Protein AF-A0A2V8MN17-F1 (afdb_monomer)

Radius of gyration: 18.47 Å; Cα contacts (8 Å, |Δi|>4): 125; chains: 1; bounding box: 37×26×61 Å

Nearest PDB structures (foldseek):
  7tjy-assembly1_T  TM=2.256E-01  e=5.938E+00  Saccharomyces cerevisiae

pLDDT: mean 95.62, std 7.09, range [46.53, 98.62]

Sequence (151 aa):
MLAIIFWGTLLGGIAYSHLVYFPVYLSALPASAVVVNGPYGLQEGTFWLLIHPILILSLLLALVLNWKVKPRRNLILISIVLYAAVLVTTSLYFLPELSAFRNSPGSAVSPAEWFARGQRWQHLSWLRGAVMYIGELPLLFAMSRPARAKT

Solvent-accessible surface area (backbone atoms only — not comparable to full-atom values): 8123 Å² total; per-residue (Å²): 107,68,35,56,53,44,46,52,53,50,50,51,52,51,51,48,38,64,75,56,49,46,60,56,40,39,64,46,28,41,72,28,31,45,56,55,70,34,101,79,30,59,66,65,63,58,56,53,68,50,51,52,58,53,30,52,53,34,44,52,52,53,38,63,77,27,57,89,35,60,75,38,28,54,24,42,48,52,25,51,53,50,47,49,52,50,52,52,51,37,61,74,49,51,51,55,49,53,52,49,52,67,47,29,74,82,47,93,71,50,50,70,57,42,32,55,50,34,51,53,50,51,54,52,47,49,55,54,47,51,52,54,59,59,31,46,50,36,48,59,54,31,67,76,46,78,89,63,76,89,127

Mean predicted aligned error: 3.36 Å

Structure (mmCIF, N/CA/C/O backbone):
data_AF-A0A2V8MN17-F1
#
_entry.id   AF-A0A2V8MN17-F1
#
loop_
_atom_site.group_PDB
_atom_site.id
_atom_site.type_symbol
_atom_site.label_atom_id
_atom_site.label_alt_id
_atom_site.label_comp_id
_atom_site.label_asym_id
_atom_site.label_entity_id
_atom_site.label_seq_id
_atom_site.pdbx_PDB_ins_code
_atom_site.Cartn_x
_atom_site.Cartn_y
_atom_site.Cartn_z
_atom_site.occupancy
_atom_site.B_iso_or_equiv
_atom_site.auth_seq_id
_atom_site.auth_comp_id
_atom_site.auth_asym_id
_atom_site.auth_atom_id
_atom_site.pdbx_PDB_model_num
ATOM 1 N N . MET A 1 1 ? -7.948 -8.604 16.700 1.00 86.56 1 MET A N 1
ATOM 2 C CA . MET A 1 1 ? -6.757 -9.396 16.323 1.00 86.56 1 MET A CA 1
ATOM 3 C C . MET A 1 1 ? -6.665 -9.573 14.819 1.00 86.56 1 MET A C 1
ATOM 5 O O . MET A 1 1 ? -5.711 -9.055 14.270 1.00 86.56 1 MET A O 1
ATOM 9 N N . LEU A 1 2 ? -7.648 -10.190 14.148 1.00 95.06 2 LEU A N 1
ATOM 10 C CA . LEU A 1 2 ? -7.593 -10.428 12.692 1.00 95.06 2 LEU A CA 1
ATOM 11 C C . LEU A 1 2 ? -7.259 -9.180 11.858 1.00 95.06 2 LEU A C 1
ATOM 13 O O . LEU A 1 2 ? -6.329 -9.226 11.066 1.00 95.06 2 LEU A O 1
ATOM 17 N N . ALA A 1 3 ? -7.939 -8.052 12.097 1.00 97.31 3 ALA A N 1
ATOM 18 C CA . ALA A 1 3 ? -7.660 -6.812 11.366 1.00 97.31 3 ALA A CA 1
ATOM 19 C C . ALA A 1 3 ? -6.221 -6.303 11.536 1.00 97.31 3 ALA A C 1
ATOM 21 O O . ALA A 1 3 ? -5.643 -5.808 10.581 1.00 97.31 3 ALA A O 1
ATOM 22 N N . ILE A 1 4 ? -5.627 -6.469 12.721 1.00 97.56 4 ILE A N 1
ATOM 23 C CA . ILE A 1 4 ? -4.228 -6.089 12.975 1.00 97.56 4 ILE A CA 1
ATOM 24 C C . ILE A 1 4 ? -3.290 -7.043 12.239 1.00 97.56 4 ILE A C 1
ATOM 26 O O . ILE A 1 4 ? -2.370 -6.595 11.578 1.00 97.56 4 ILE A O 1
ATOM 30 N N . ILE A 1 5 ? -3.556 -8.353 12.289 1.00 98.12 5 ILE A N 1
ATOM 31 C CA . ILE A 1 5 ? -2.737 -9.352 11.588 1.00 98.12 5 ILE A CA 1
ATOM 32 C C . ILE A 1 5 ? -2.725 -9.071 10.083 1.00 98.12 5 ILE A C 1
ATOM 34 O O . ILE A 1 5 ? -1.654 -8.966 9.496 1.00 98.12 5 ILE A O 1
ATOM 38 N N . PHE A 1 6 ? -3.895 -8.891 9.465 1.00 98.56 6 PHE A N 1
ATOM 39 C CA . PHE A 1 6 ? -3.973 -8.618 8.029 1.00 98.56 6 PHE A CA 1
ATOM 40 C C . PHE A 1 6 ? -3.400 -7.250 7.653 1.00 98.56 6 PHE A C 1
ATOM 42 O O . PHE A 1 6 ? -2.797 -7.123 6.587 1.00 98.56 6 PHE A O 1
ATOM 49 N N . TRP A 1 7 ? -3.534 -6.241 8.520 1.00 98.56 7 TRP A N 1
ATOM 50 C CA . TRP A 1 7 ? -2.885 -4.948 8.312 1.00 98.56 7 TRP A CA 1
ATOM 51 C C . TRP A 1 7 ? -1.361 -5.094 8.353 1.00 98.56 7 TRP A C 1
ATOM 53 O O . TRP A 1 7 ? -0.688 -4.658 7.424 1.00 98.56 7 TRP A O 1
ATOM 63 N N . GLY A 1 8 ? -0.817 -5.792 9.350 1.00 98.31 8 GLY A N 1
ATOM 64 C CA . GLY A 1 8 ? 0.609 -6.099 9.448 1.00 98.31 8 GLY A CA 1
ATOM 65 C C . GLY A 1 8 ? 1.134 -6.907 8.255 1.00 98.31 8 GLY A C 1
ATOM 66 O O . GLY A 1 8 ? 2.192 -6.589 7.714 1.00 98.31 8 GLY A O 1
ATOM 67 N N . THR A 1 9 ? 0.379 -7.900 7.766 1.00 98.44 9 THR A N 1
ATOM 68 C CA . THR A 1 9 ? 0.714 -8.625 6.525 1.00 98.44 9 THR A CA 1
ATOM 69 C C . THR A 1 9 ? 0.789 -7.678 5.328 1.00 98.44 9 THR A C 1
ATOM 71 O O . THR A 1 9 ? 1.741 -7.739 4.549 1.00 98.44 9 THR A O 1
ATOM 74 N N . LEU A 1 10 ? -0.179 -6.768 5.198 1.00 98.31 10 LE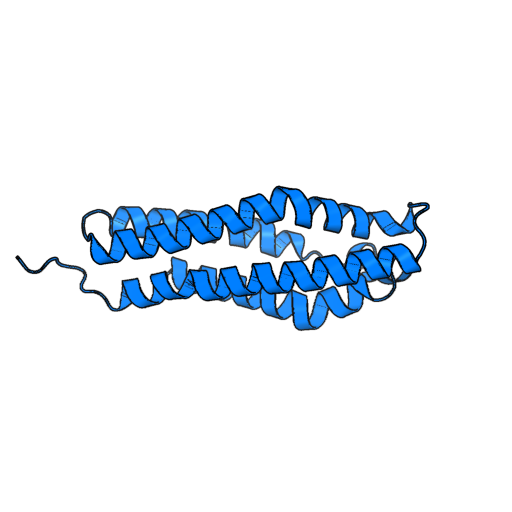U A N 1
ATOM 75 C CA . LEU A 1 10 ? -0.176 -5.746 4.156 1.00 98.31 10 LEU A CA 1
ATOM 76 C C . LEU A 1 10 ? 1.050 -4.822 4.273 1.00 98.31 10 LEU A C 1
ATOM 78 O O . LEU A 1 10 ? 1.675 -4.524 3.255 1.00 98.31 10 LEU A O 1
ATOM 82 N N . LEU A 1 11 ? 1.436 -4.407 5.485 1.00 98.44 11 LEU A N 1
ATOM 83 C CA . LEU A 1 11 ? 2.638 -3.594 5.711 1.00 98.44 11 LEU A CA 1
ATOM 84 C C . LEU A 1 11 ? 3.921 -4.335 5.326 1.00 98.44 11 LEU A C 1
ATOM 86 O O . LEU A 1 11 ? 4.809 -3.736 4.723 1.00 98.44 11 LEU A O 1
ATOM 90 N N . GLY A 1 12 ? 4.003 -5.639 5.599 1.00 98.12 12 GLY A N 1
ATOM 91 C CA . GLY A 1 12 ? 5.102 -6.482 5.126 1.00 98.12 12 GLY A CA 1
ATOM 92 C C . GLY A 1 12 ? 5.219 -6.477 3.598 1.00 98.12 12 GLY A C 1
ATOM 93 O O . GLY A 1 12 ? 6.313 -6.299 3.063 1.00 98.12 12 GLY A O 1
ATOM 94 N N . GLY A 1 13 ? 4.088 -6.575 2.890 1.00 97.69 13 GLY A N 1
ATOM 95 C CA . GLY A 1 13 ? 4.046 -6.445 1.430 1.00 97.69 13 GLY A CA 1
ATOM 96 C C . GLY A 1 13 ? 4.517 -5.074 0.934 1.00 97.69 13 GLY A C 1
ATOM 97 O O . GLY A 1 13 ? 5.250 -4.998 -0.054 1.00 97.69 13 GLY A O 1
ATOM 98 N N . ILE A 1 14 ? 4.153 -3.989 1.631 1.00 97.81 14 ILE A N 1
ATOM 99 C CA . ILE A 1 14 ? 4.625 -2.629 1.313 1.00 97.81 14 ILE A CA 1
ATOM 100 C C . ILE A 1 14 ? 6.143 -2.537 1.493 1.00 97.81 14 ILE A C 1
ATOM 102 O O . ILE A 1 14 ? 6.836 -2.099 0.578 1.00 97.81 14 ILE A O 1
ATOM 106 N N . ALA A 1 15 ? 6.669 -2.991 2.633 1.00 97.88 15 ALA A N 1
ATOM 107 C CA . ALA A 1 15 ? 8.103 -2.963 2.908 1.00 97.88 15 ALA A CA 1
ATOM 108 C C . ALA A 1 15 ? 8.897 -3.747 1.859 1.00 97.88 15 ALA A C 1
ATOM 110 O O . ALA A 1 15 ? 9.836 -3.212 1.273 1.00 97.88 15 ALA A O 1
ATOM 111 N N . TYR A 1 16 ? 8.486 -4.986 1.569 1.00 97.44 16 TYR A N 1
ATOM 112 C CA . TYR A 1 16 ? 9.113 -5.802 0.529 1.00 97.44 16 TYR A CA 1
ATOM 113 C C . TYR A 1 16 ? 9.103 -5.089 -0.827 1.00 97.44 16 TYR A C 1
ATOM 115 O O . TYR A 1 16 ? 10.126 -5.018 -1.510 1.00 97.44 16 TYR A O 1
ATOM 123 N N . SER A 1 17 ? 7.959 -4.509 -1.194 1.00 96.50 17 SER A N 1
ATOM 124 C CA . SER A 1 17 ? 7.811 -3.844 -2.485 1.00 96.50 17 SER A CA 1
ATOM 125 C C . SER A 1 17 ? 8.775 -2.674 -2.636 1.00 96.50 17 SER A C 1
ATOM 127 O O . SER A 1 17 ? 9.381 -2.505 -3.688 1.00 96.50 17 SER A O 1
ATOM 129 N N . HIS A 1 18 ? 8.958 -1.883 -1.583 1.00 96.50 18 HIS A N 1
ATOM 130 C CA . HIS A 1 18 ? 9.779 -0.677 -1.641 1.00 96.50 18 HIS A CA 1
ATOM 131 C C . HIS A 1 18 ? 11.268 -0.925 -1.435 1.00 96.50 18 HIS A C 1
ATOM 133 O O . HIS A 1 18 ? 12.073 -0.150 -1.946 1.00 96.50 18 HIS A O 1
ATOM 139 N N . LEU A 1 19 ? 11.628 -1.973 -0.696 1.00 96.75 19 LEU A N 1
ATOM 140 C CA . LEU A 1 19 ? 13.021 -2.321 -0.419 1.00 96.75 19 LEU A CA 1
ATOM 141 C C . LEU A 1 19 ? 13.633 -3.202 -1.508 1.00 96.75 19 LEU A C 1
ATOM 143 O O . LEU A 1 19 ? 14.834 -3.119 -1.744 1.00 96.75 19 LEU A O 1
ATOM 147 N N . VAL A 1 20 ? 12.825 -4.040 -2.162 1.00 96.12 20 VAL A N 1
ATOM 148 C CA . VAL A 1 20 ? 13.323 -5.070 -3.083 1.00 96.12 20 VAL A CA 1
ATOM 149 C C . VAL A 1 20 ? 12.801 -4.851 -4.498 1.00 96.12 20 VAL A C 1
ATOM 151 O O . VAL A 1 20 ? 13.583 -4.699 -5.431 1.00 96.12 20 VAL A O 1
ATOM 154 N N . TYR A 1 21 ? 11.481 -4.814 -4.671 1.00 96.00 21 TYR A N 1
ATOM 155 C CA . TYR A 1 21 ? 10.866 -4.876 -5.999 1.00 96.00 21 TYR A CA 1
ATOM 156 C C . TYR A 1 21 ? 10.973 -3.562 -6.791 1.00 96.00 21 TYR A C 1
ATOM 158 O O . TYR A 1 21 ? 11.579 -3.535 -7.864 1.00 96.00 21 TYR A O 1
ATOM 166 N N . PHE A 1 22 ? 10.414 -2.462 -6.279 1.00 97.06 22 PHE A N 1
ATOM 167 C CA . PHE A 1 22 ? 10.355 -1.183 -6.990 1.00 97.06 22 PHE A CA 1
ATOM 168 C C . PHE A 1 22 ? 11.718 -0.574 -7.325 1.00 97.06 22 PHE A C 1
ATOM 170 O O . PHE A 1 22 ? 11.834 -0.053 -8.433 1.00 97.06 22 PHE A O 1
ATOM 177 N N . PRO A 1 23 ? 12.757 -0.651 -6.467 1.00 96.81 23 PRO A N 1
ATOM 178 C CA . PRO A 1 23 ? 14.090 -0.186 -6.840 1.00 96.81 23 PRO A CA 1
ATOM 179 C C . PRO A 1 23 ? 14.605 -0.841 -8.123 1.00 96.81 23 PRO A C 1
ATOM 181 O O . PRO A 1 23 ? 15.144 -0.152 -8.980 1.00 96.81 23 PRO A O 1
ATOM 184 N N . VAL A 1 24 ? 14.391 -2.150 -8.294 1.00 97.00 24 VAL A N 1
ATOM 185 C CA . VAL A 1 24 ? 14.801 -2.870 -9.507 1.00 97.00 24 VAL A CA 1
ATOM 186 C C . VAL A 1 24 ? 13.875 -2.522 -10.669 1.00 97.00 24 VAL A C 1
ATOM 188 O O . VAL A 1 24 ? 14.347 -2.128 -11.736 1.00 97.00 24 VAL A O 1
ATOM 191 N N . TYR A 1 25 ? 12.560 -2.609 -10.465 1.00 97.88 25 TYR A N 1
ATOM 192 C CA . TYR A 1 25 ? 11.575 -2.404 -11.527 1.00 97.88 25 TYR A CA 1
ATOM 193 C C . TYR A 1 25 ? 11.623 -0.989 -12.120 1.00 97.88 25 TYR A C 1
ATOM 195 O O . TYR A 1 25 ? 11.537 -0.836 -13.337 1.00 97.88 25 TYR A O 1
ATOM 203 N N . LEU A 1 26 ? 11.823 0.043 -11.298 1.00 97.81 26 LEU A N 1
ATOM 204 C CA . LEU A 1 26 ? 11.811 1.446 -11.728 1.00 97.81 26 LEU A CA 1
ATOM 205 C C . LEU A 1 26 ? 13.205 1.996 -12.085 1.00 97.81 26 LEU A C 1
ATOM 207 O O . LEU A 1 26 ? 13.310 3.154 -12.484 1.00 97.81 26 LEU A O 1
ATOM 211 N N . SER A 1 27 ? 14.269 1.193 -11.960 1.00 97.00 27 SER A N 1
ATOM 212 C CA . SER A 1 27 ? 15.653 1.651 -12.174 1.00 97.00 27 SER A CA 1
ATOM 213 C C . SER A 1 27 ? 15.970 2.060 -13.613 1.00 97.00 27 SER A C 1
ATOM 215 O O . SER A 1 27 ? 16.774 2.967 -13.819 1.00 97.00 27 SER A O 1
ATOM 217 N N . ALA A 1 28 ? 15.376 1.386 -14.602 1.00 97.31 28 ALA A N 1
ATOM 218 C CA . ALA A 1 28 ? 15.806 1.482 -15.996 1.00 97.31 28 ALA A CA 1
ATOM 219 C C . ALA A 1 28 ? 14.656 1.261 -16.992 1.00 97.31 28 ALA A C 1
ATOM 221 O O . ALA A 1 28 ? 14.835 0.616 -18.028 1.00 97.31 28 ALA A O 1
ATOM 222 N N . LEU A 1 29 ? 13.452 1.753 -16.684 1.00 98.00 29 LEU A N 1
ATOM 223 C CA . LEU A 1 29 ? 12.321 1.650 -17.609 1.00 98.00 29 LEU A CA 1
ATOM 224 C C . LEU A 1 29 ? 12.664 2.348 -18.946 1.00 98.00 29 LEU A C 1
ATOM 226 O O . LEU A 1 29 ? 13.257 3.429 -18.932 1.00 98.00 29 LEU A O 1
ATOM 230 N N . PRO A 1 30 ? 12.305 1.757 -20.102 1.00 97.75 30 PRO A N 1
ATOM 231 C CA . PRO A 1 30 ? 11.457 0.570 -20.262 1.00 97.75 30 PRO A CA 1
ATOM 232 C C . PRO A 1 30 ? 12.181 -0.784 -20.162 1.00 97.75 30 PRO A C 1
ATOM 234 O O . PRO A 1 30 ? 11.518 -1.816 -20.083 1.00 97.75 30 PRO A O 1
ATOM 237 N N . ALA A 1 31 ? 13.516 -0.824 -20.150 1.00 97.62 31 ALA A N 1
ATOM 238 C CA . ALA A 1 31 ? 14.277 -2.078 -20.172 1.00 97.62 31 ALA A CA 1
ATOM 239 C C . ALA A 1 31 ? 13.994 -2.965 -18.945 1.00 97.62 31 ALA A C 1
ATOM 241 O O . ALA A 1 31 ? 13.823 -4.178 -19.073 1.00 97.62 31 ALA A O 1
ATOM 242 N N . SER A 1 32 ? 13.856 -2.364 -17.760 1.00 97.62 32 SER A N 1
ATOM 243 C CA . SER A 1 32 ? 13.513 -3.083 -16.525 1.00 97.62 32 SER A CA 1
ATOM 244 C C . SER A 1 32 ? 12.060 -3.576 -16.467 1.00 97.62 32 SER A C 1
ATOM 246 O O . SER A 1 32 ? 11.712 -4.315 -15.546 1.00 97.62 32 SER A O 1
ATOM 248 N N . ALA A 1 33 ? 11.205 -3.259 -17.451 1.00 97.19 33 ALA A N 1
ATOM 249 C CA . ALA A 1 33 ? 9.828 -3.758 -17.487 1.00 97.19 33 ALA A CA 1
ATOM 250 C C . ALA A 1 33 ? 9.743 -5.284 -17.655 1.00 97.19 33 ALA A C 1
ATOM 252 O O . ALA A 1 33 ? 8.719 -5.891 -17.341 1.00 97.19 33 ALA A O 1
ATOM 253 N N . VAL A 1 34 ? 10.834 -5.932 -18.073 1.00 96.69 34 VAL A N 1
ATOM 254 C CA . VAL A 1 34 ? 10.964 -7.396 -18.083 1.00 96.69 34 VAL A CA 1
ATOM 255 C C . VAL A 1 34 ? 10.738 -8.028 -16.701 1.00 96.69 34 VAL A C 1
ATOM 257 O O . VAL A 1 34 ? 10.308 -9.174 -16.629 1.00 96.69 34 VAL A O 1
ATOM 260 N N . VAL A 1 35 ? 10.936 -7.284 -15.604 1.00 96.38 35 VAL A N 1
ATOM 261 C CA . VAL A 1 35 ? 10.653 -7.759 -14.236 1.00 96.38 35 VAL A CA 1
ATOM 262 C C . VAL A 1 35 ? 9.188 -8.181 -14.068 1.00 96.38 35 VAL A C 1
ATOM 264 O O . VAL A 1 35 ? 8.907 -9.105 -13.310 1.00 96.38 35 VAL A O 1
ATOM 267 N N . VAL A 1 36 ? 8.260 -7.546 -14.792 1.00 96.12 36 VAL A N 1
ATOM 268 C CA . VAL A 1 36 ? 6.809 -7.829 -14.726 1.00 96.12 36 VAL A CA 1
ATOM 269 C C . VAL A 1 36 ? 6.245 -8.401 -16.027 1.00 96.12 36 VAL A C 1
ATOM 271 O O . VAL A 1 36 ? 5.219 -9.074 -16.010 1.00 96.12 36 VAL A O 1
ATOM 274 N N . ASN A 1 37 ? 6.906 -8.1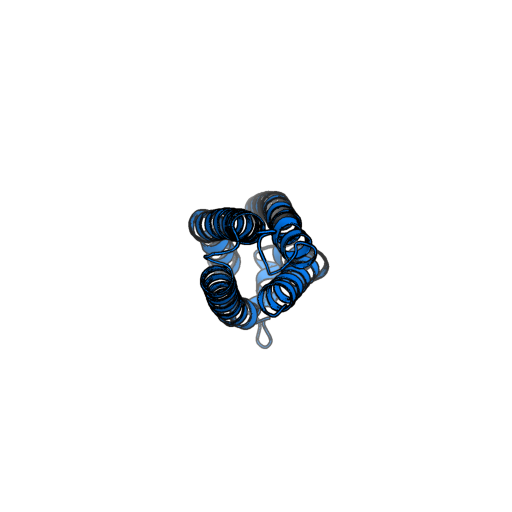54 -17.162 1.00 96.06 37 ASN A N 1
ATOM 275 C CA . ASN A 1 37 ? 6.456 -8.600 -18.485 1.00 96.06 37 ASN A CA 1
ATOM 276 C C . ASN A 1 37 ? 7.254 -9.787 -19.041 1.00 96.06 37 ASN A C 1
ATOM 278 O O . ASN A 1 37 ? 6.909 -10.311 -20.097 1.00 96.06 37 ASN A O 1
ATOM 282 N N . GLY A 1 38 ? 8.341 -10.187 -18.380 1.00 94.81 38 GLY A N 1
ATOM 283 C CA . GLY A 1 38 ? 9.155 -11.322 -18.795 1.00 94.81 38 GLY A CA 1
ATOM 284 C C . GLY A 1 38 ? 8.432 -12.666 -18.627 1.00 94.81 38 GLY A C 1
ATOM 285 O O . GLY A 1 38 ? 7.372 -12.734 -18.003 1.00 94.81 38 GLY A O 1
ATOM 286 N N . PRO A 1 39 ? 9.025 -13.768 -19.122 1.00 94.31 39 PRO A N 1
ATOM 287 C CA . PRO A 1 39 ? 8.423 -15.108 -19.065 1.00 94.31 39 PRO A CA 1
ATOM 288 C C . PRO A 1 39 ? 8.154 -15.608 -17.636 1.00 94.31 39 PRO A C 1
ATOM 290 O O . PRO A 1 39 ? 7.283 -16.447 -17.433 1.00 94.31 39 PRO A O 1
ATOM 293 N N . TYR A 1 40 ? 8.869 -15.062 -16.650 1.00 93.88 40 TYR A N 1
ATOM 294 C CA . TYR A 1 40 ? 8.681 -15.320 -15.219 1.00 93.88 40 TYR A CA 1
ATOM 295 C C . TYR A 1 40 ? 8.394 -14.022 -14.454 1.00 93.88 40 TYR A C 1
ATOM 297 O O . TYR A 1 40 ? 8.855 -13.845 -13.328 1.00 93.88 40 TYR A O 1
ATOM 305 N N . GLY A 1 41 ? 7.701 -13.081 -15.103 1.00 93.44 41 GLY A N 1
ATOM 306 C CA . GLY A 1 41 ? 7.389 -11.779 -14.529 1.00 93.44 41 GLY A CA 1
ATOM 307 C C . GLY A 1 41 ? 6.675 -11.903 -13.184 1.00 93.44 41 GLY A C 1
ATOM 308 O O . GLY A 1 41 ? 5.807 -12.762 -12.999 1.00 93.44 41 GLY A O 1
ATOM 309 N N . LEU A 1 42 ? 7.049 -11.042 -12.239 1.00 93.25 42 LEU A N 1
ATOM 310 C CA . LEU A 1 42 ? 6.424 -10.997 -10.926 1.00 93.25 42 LEU A CA 1
ATOM 311 C C . LEU A 1 42 ? 4.927 -10.673 -11.069 1.00 93.25 42 LEU A C 1
ATOM 313 O O . LEU A 1 42 ? 4.543 -9.801 -11.844 1.00 93.25 42 LEU A O 1
ATOM 317 N N . GLN A 1 43 ? 4.088 -11.397 -10.325 1.00 91.00 43 GLN A N 1
ATOM 318 C CA . GLN A 1 43 ? 2.635 -11.193 -10.275 1.00 91.00 43 GLN A CA 1
ATOM 319 C C . GLN A 1 43 ? 2.202 -10.708 -8.887 1.00 91.00 43 GLN A C 1
ATOM 321 O O . GLN A 1 43 ? 1.355 -11.298 -8.216 1.00 91.00 43 GLN A O 1
ATOM 326 N N . GLU A 1 44 ? 2.796 -9.611 -8.437 1.00 90.00 44 GLU A N 1
ATOM 327 C CA . GLU A 1 44 ? 2.502 -8.954 -7.166 1.00 90.00 44 GLU A CA 1
ATOM 328 C C . GLU A 1 44 ? 1.027 -8.547 -7.043 1.00 90.00 44 GLU A C 1
ATOM 330 O O . GLU A 1 44 ? 0.477 -8.532 -5.942 1.00 90.00 44 GLU A O 1
ATOM 335 N N . GLY A 1 45 ? 0.360 -8.282 -8.174 1.00 91.69 45 GLY A N 1
ATOM 336 C CA . GLY A 1 45 ? -1.068 -7.965 -8.237 1.00 91.69 45 GLY A CA 1
ATOM 337 C C . GLY A 1 45 ? -1.957 -8.985 -7.519 1.00 91.69 45 GLY A C 1
ATOM 338 O O . GLY A 1 45 ? -2.936 -8.591 -6.887 1.00 91.69 45 GLY A O 1
ATOM 339 N N . THR A 1 46 ? -1.587 -10.270 -7.537 1.00 94.12 46 THR A N 1
ATOM 340 C CA . THR A 1 46 ? -2.330 -11.342 -6.857 1.00 94.12 46 THR A CA 1
ATOM 341 C C . THR A 1 46 ? -2.363 -11.136 -5.345 1.00 94.12 46 THR A C 1
ATOM 343 O O . THR A 1 46 ? -3.416 -11.280 -4.727 1.00 94.12 46 THR A O 1
ATOM 346 N N . PHE A 1 47 ? -1.237 -10.744 -4.740 1.00 96.69 47 PHE A N 1
ATOM 347 C CA . PHE A 1 47 ? -1.181 -10.453 -3.307 1.00 96.69 47 PHE A CA 1
ATOM 348 C C . PHE A 1 47 ? -2.113 -9.290 -2.952 1.00 96.69 47 PHE A C 1
ATOM 350 O O . PHE A 1 47 ? -2.939 -9.418 -2.048 1.00 96.69 47 PHE A O 1
ATOM 357 N N . TRP A 1 48 ? -2.027 -8.184 -3.697 1.00 96.62 48 TRP A N 1
ATOM 358 C CA . TRP A 1 48 ? -2.824 -6.980 -3.449 1.00 96.62 48 TRP A CA 1
ATOM 359 C C . TRP A 1 48 ? -4.322 -7.238 -3.609 1.00 96.62 48 TRP A C 1
ATOM 361 O O . TRP A 1 48 ? -5.111 -6.863 -2.740 1.00 96.62 48 TRP A O 1
ATOM 371 N N . LEU A 1 49 ? -4.710 -7.938 -4.678 1.00 95.44 49 LEU A N 1
ATOM 372 C CA . LEU A 1 49 ? -6.102 -8.283 -4.961 1.00 95.44 49 LEU A CA 1
ATOM 373 C C . LEU A 1 49 ? -6.737 -9.110 -3.835 1.00 95.44 49 LEU A C 1
ATOM 375 O O . LEU A 1 49 ? -7.929 -8.968 -3.580 1.00 95.44 49 LEU A O 1
ATOM 379 N N . LEU A 1 50 ? -5.952 -9.944 -3.149 1.00 97.06 50 LEU A N 1
ATOM 380 C CA . LEU A 1 50 ? -6.431 -10.781 -2.051 1.00 97.06 50 LEU A CA 1
ATOM 381 C C . LEU A 1 50 ? -6.403 -10.058 -0.700 1.00 97.06 50 LEU A C 1
ATOM 383 O O . LEU A 1 50 ? -7.390 -10.086 0.037 1.00 97.06 50 LEU A O 1
ATOM 387 N N . ILE A 1 51 ? -5.292 -9.403 -0.353 1.00 98.00 51 ILE A N 1
ATOM 388 C CA . ILE A 1 51 ? -5.115 -8.842 0.993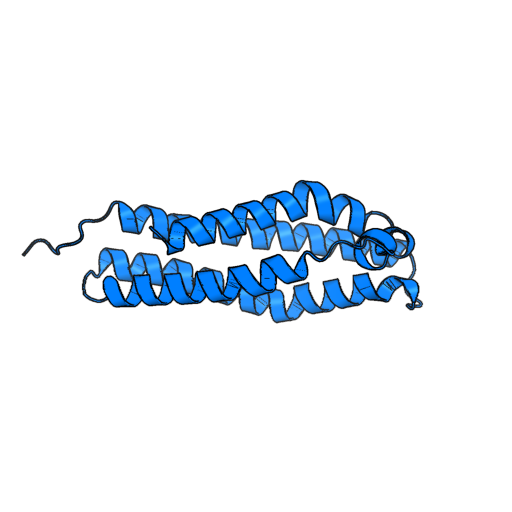 1.00 98.00 51 ILE A CA 1
ATOM 389 C C . ILE A 1 51 ? -6.028 -7.637 1.248 1.00 98.00 51 ILE A 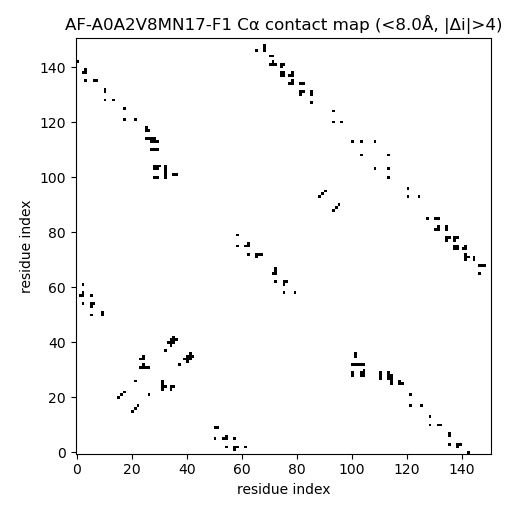C 1
ATOM 391 O O . ILE A 1 51 ? -6.515 -7.477 2.368 1.00 98.00 51 ILE A O 1
ATOM 395 N N . HIS A 1 52 ? -6.310 -6.815 0.227 1.00 97.62 52 HIS A N 1
ATOM 396 C CA . HIS A 1 52 ? -7.159 -5.631 0.378 1.00 97.62 52 HIS A CA 1
ATOM 397 C C . HIS A 1 52 ? -8.597 -6.000 0.800 1.00 97.62 52 HIS A C 1
ATOM 399 O O . HIS A 1 52 ? -9.027 -5.535 1.859 1.00 97.62 52 HIS A O 1
ATOM 405 N N . PRO A 1 53 ? -9.339 -6.868 0.078 1.00 98.12 53 PRO A N 1
ATOM 406 C CA . PRO A 1 53 ? -10.673 -7.295 0.505 1.00 98.12 53 PRO A CA 1
ATOM 407 C C . PRO A 1 53 ? -10.689 -7.966 1.879 1.00 98.12 53 PRO A C 1
ATOM 409 O O . PRO A 1 53 ? -11.560 -7.665 2.694 1.00 98.12 53 PRO A O 1
ATOM 412 N N . ILE A 1 54 ? -9.715 -8.837 2.167 1.00 98.31 54 ILE A N 1
ATOM 413 C CA . ILE A 1 54 ? -9.629 -9.532 3.460 1.00 98.31 54 ILE A CA 1
ATOM 414 C C . ILE A 1 54 ? -9.469 -8.522 4.602 1.00 98.31 54 ILE A C 1
ATOM 416 O O . ILE A 1 54 ? -10.181 -8.598 5.611 1.00 98.31 54 ILE A O 1
ATOM 420 N N . LEU A 1 55 ? -8.583 -7.535 4.435 1.00 98.50 55 LEU A N 1
ATOM 421 C CA . LEU A 1 55 ? -8.396 -6.485 5.425 1.00 98.50 55 LEU A CA 1
ATOM 422 C C . LEU A 1 55 ? -9.674 -5.655 5.606 1.00 98.50 55 LEU A C 1
ATOM 424 O O . LEU A 1 55 ? -10.104 -5.466 6.745 1.00 98.50 55 LEU A O 1
ATOM 428 N N . ILE A 1 56 ? -10.325 -5.232 4.518 1.00 98.50 56 ILE A N 1
ATOM 429 C CA . ILE A 1 56 ? -11.591 -4.478 4.570 1.00 98.50 56 ILE A CA 1
ATOM 430 C C . ILE A 1 56 ? -12.644 -5.244 5.375 1.00 98.50 56 ILE A C 1
ATOM 432 O O . ILE A 1 56 ? -13.199 -4.706 6.333 1.00 98.50 56 ILE A O 1
ATOM 436 N N . LEU A 1 57 ? -12.885 -6.513 5.041 1.00 98.50 57 LEU A N 1
ATOM 437 C CA . LEU A 1 57 ? -13.871 -7.342 5.736 1.00 98.50 57 LEU A CA 1
ATOM 438 C C . LEU A 1 57 ? -13.539 -7.487 7.225 1.00 98.50 57 LEU A C 1
ATOM 440 O O . LEU A 1 57 ? -14.419 -7.362 8.078 1.00 98.50 57 LEU A O 1
ATOM 444 N N . SER A 1 58 ? -12.263 -7.685 7.558 1.00 98.44 58 SER A N 1
ATOM 445 C CA . SER A 1 58 ? -11.827 -7.806 8.950 1.00 98.44 58 SER A CA 1
ATOM 446 C C . SER A 1 58 ? -11.982 -6.502 9.751 1.00 98.44 58 SER A C 1
ATOM 448 O O . SER A 1 58 ? -12.324 -6.554 10.935 1.00 98.44 58 SER A O 1
ATOM 450 N N . LEU A 1 59 ? -11.785 -5.336 9.121 1.00 98.44 59 LEU A N 1
ATOM 451 C CA . LEU A 1 59 ? -11.994 -4.017 9.726 1.00 98.44 59 LEU A CA 1
ATOM 452 C C . LEU A 1 59 ? -13.479 -3.744 9.970 1.00 98.44 59 LEU A C 1
ATOM 454 O O . LEU A 1 59 ? -13.846 -3.288 11.053 1.00 98.44 59 LEU A O 1
ATOM 458 N N . LEU A 1 60 ? -14.334 -4.068 8.997 1.00 98.38 60 LEU A N 1
ATOM 459 C CA . LEU A 1 60 ? -15.785 -3.944 9.137 1.00 98.38 60 LEU A CA 1
ATOM 460 C C . LEU A 1 60 ? -16.306 -4.846 10.259 1.00 98.38 60 LEU A C 1
ATOM 462 O O . LEU A 1 60 ? -17.051 -4.385 11.123 1.00 98.38 60 LEU A O 1
ATOM 466 N N . LEU A 1 61 ? -15.846 -6.098 10.314 1.00 97.94 61 LEU A N 1
ATOM 467 C CA . LEU A 1 61 ? -16.183 -7.010 11.404 1.00 97.94 61 LEU A CA 1
ATOM 468 C C . LEU A 1 61 ? -15.712 -6.462 12.760 1.00 97.94 61 LEU A C 1
ATOM 470 O O . LEU A 1 61 ? -16.475 -6.457 13.726 1.00 97.94 61 LEU A O 1
ATOM 474 N N . ALA A 1 62 ? -14.481 -5.947 12.841 1.00 97.12 62 ALA A N 1
ATOM 475 C CA . ALA A 1 62 ? -13.965 -5.335 14.063 1.00 97.12 62 ALA A CA 1
ATOM 476 C C . ALA A 1 62 ? -14.811 -4.131 14.511 1.00 97.12 62 ALA A C 1
ATOM 478 O O . ALA A 1 62 ? -15.081 -3.991 15.708 1.00 97.12 62 ALA A O 1
ATOM 479 N N . LEU A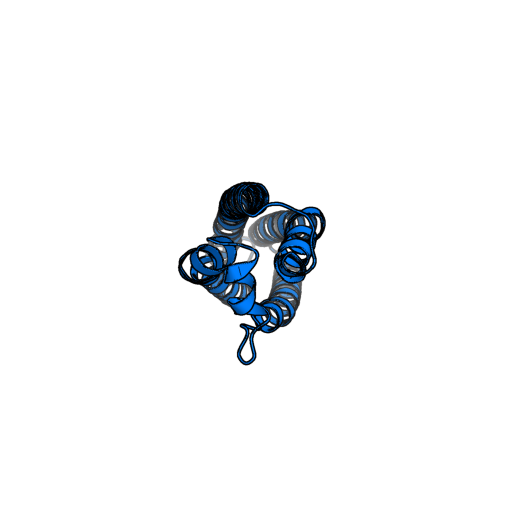 1 63 ? -15.254 -3.293 13.570 1.00 97.75 63 LEU A N 1
ATOM 480 C CA . LEU A 1 63 ? -16.110 -2.141 13.838 1.00 97.75 63 LEU A CA 1
ATOM 481 C C . LEU A 1 63 ? -17.483 -2.567 14.372 1.00 97.75 63 LEU A C 1
ATOM 483 O O . LEU A 1 63 ? -17.916 -2.042 15.398 1.00 97.75 63 LEU A O 1
ATOM 487 N N . VAL A 1 64 ? -18.134 -3.539 13.724 1.00 97.69 64 VAL A N 1
ATOM 488 C CA . VAL A 1 64 ? -19.443 -4.070 14.142 1.00 97.69 64 VAL A CA 1
ATOM 489 C C . VAL A 1 64 ? -19.362 -4.661 15.551 1.00 97.69 64 VAL A C 1
ATOM 491 O O . VAL A 1 64 ? -20.155 -4.301 16.421 1.00 97.69 64 VAL A O 1
ATOM 494 N N . LEU A 1 65 ? -18.357 -5.499 15.822 1.00 95.62 65 LEU A N 1
ATOM 495 C CA . LEU A 1 65 ? -18.182 -6.138 17.131 1.00 95.62 65 LEU A CA 1
ATOM 496 C C . LEU A 1 65 ? -17.875 -5.138 18.257 1.00 95.62 65 LEU A C 1
ATOM 498 O O . LEU A 1 65 ? -18.216 -5.383 19.412 1.00 95.62 65 LEU A O 1
ATOM 502 N N . ASN A 1 66 ? -17.247 -4.001 17.943 1.00 95.56 66 ASN A N 1
ATOM 503 C CA . ASN A 1 66 ? -16.905 -2.966 18.924 1.00 95.56 66 ASN A CA 1
ATOM 504 C C . ASN A 1 66 ? -17.846 -1.754 18.878 1.00 95.56 66 ASN A C 1
ATOM 506 O O . ASN A 1 66 ? -17.555 -0.738 19.511 1.00 95.56 66 ASN A O 1
ATOM 510 N N . TRP A 1 67 ? -18.990 -1.847 18.192 1.00 95.81 67 TRP A N 1
ATOM 511 C CA . TRP A 1 67 ? -19.875 -0.705 17.938 1.00 95.81 67 TRP A CA 1
ATOM 512 C C . TRP A 1 67 ? -20.343 0.011 19.213 1.00 95.81 67 TRP A C 1
ATOM 514 O O . TRP A 1 67 ? -20.393 1.241 19.270 1.00 95.81 67 TRP A O 1
ATOM 524 N N . LYS A 1 68 ? -20.636 -0.753 20.273 1.00 95.12 68 LYS A N 1
ATOM 525 C CA . LYS A 1 68 ? -21.091 -0.216 21.567 1.00 95.12 68 LYS A CA 1
ATOM 526 C C . LYS A 1 68 ? -19.948 0.301 22.456 1.00 95.12 68 LYS A C 1
ATOM 528 O O . LYS A 1 68 ? -20.205 0.987 23.441 1.00 95.12 68 LYS A O 1
ATOM 533 N N . VAL A 1 69 ? -18.687 0.019 22.118 1.00 94.69 69 VAL A N 1
ATOM 534 C CA . VAL A 1 69 ? -17.509 0.400 22.914 1.00 94.69 69 VAL A CA 1
ATOM 535 C C . VAL A 1 69 ? -16.882 1.658 22.312 1.00 94.69 69 VAL A C 1
ATOM 537 O O . VAL A 1 69 ? -15.934 1.580 21.530 1.00 94.69 69 VAL A O 1
ATOM 540 N N . LYS A 1 70 ? -17.416 2.836 22.677 1.00 93.88 70 LYS A N 1
ATOM 541 C CA . LYS A 1 70 ? -17.055 4.136 22.066 1.00 93.88 70 LYS A CA 1
ATOM 542 C C . LYS A 1 70 ? -15.539 4.356 21.881 1.00 93.88 70 LYS A C 1
ATO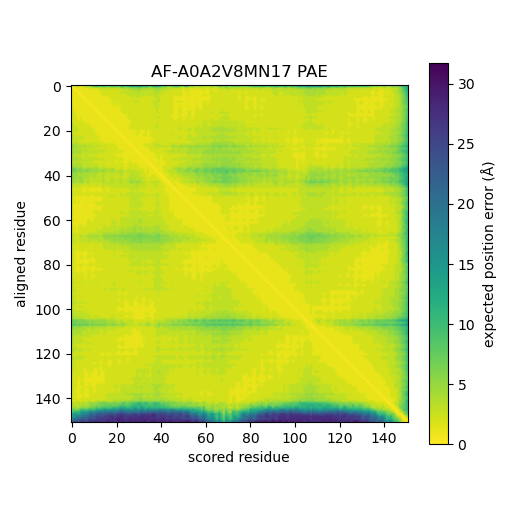M 544 O O . LYS A 1 70 ? -15.159 4.716 20.766 1.00 93.88 70 LYS A O 1
ATOM 549 N N . PRO A 1 71 ? -14.660 4.113 22.882 1.00 94.62 71 PRO A N 1
ATOM 550 C CA . PRO A 1 71 ? -13.221 4.331 22.706 1.00 94.62 71 PRO A CA 1
ATOM 551 C C . PRO A 1 71 ? -12.604 3.451 21.613 1.00 94.62 71 PRO A C 1
ATOM 553 O O . PRO A 1 71 ? -11.826 3.937 20.799 1.00 94.62 71 PRO A O 1
ATOM 556 N N . ARG A 1 72 ? -12.979 2.166 21.554 1.00 95.88 72 ARG A N 1
ATOM 557 C CA . ARG A 1 72 ? -12.483 1.228 20.537 1.00 95.88 72 ARG A CA 1
ATOM 558 C C . ARG A 1 72 ? -13.046 1.547 19.157 1.00 95.88 72 ARG A C 1
ATOM 560 O O . ARG A 1 72 ? -12.293 1.592 18.191 1.00 95.88 72 ARG A O 1
ATOM 567 N N . ARG A 1 73 ? -14.354 1.812 19.076 1.00 96.75 73 ARG A N 1
ATOM 568 C CA . ARG A 1 73 ? -15.044 2.175 17.831 1.00 96.75 73 ARG A CA 1
ATOM 569 C C . ARG A 1 73 ? -14.378 3.369 17.152 1.00 96.75 73 ARG A C 1
ATOM 571 O O . ARG A 1 73 ? -14.101 3.306 15.962 1.00 96.75 73 ARG A O 1
ATOM 578 N N . ASN A 1 74 ? -14.115 4.441 17.900 1.00 97.44 74 ASN A N 1
ATOM 579 C CA . ASN A 1 74 ? -13.524 5.654 17.335 1.00 97.44 74 ASN A CA 1
ATOM 580 C C . ASN A 1 74 ? -12.109 5.395 16.793 1.00 97.44 74 ASN A C 1
ATOM 582 O O . ASN A 1 74 ? -11.789 5.856 15.705 1.00 97.44 74 ASN A O 1
ATOM 586 N N . LEU A 1 75 ? -11.291 4.612 17.505 1.00 97.88 75 LEU A N 1
ATOM 587 C CA . LEU A 1 75 ? -9.957 4.226 17.033 1.00 97.88 75 LEU A CA 1
ATOM 588 C C . LEU A 1 75 ? -10.018 3.381 15.751 1.00 97.88 75 LEU A C 1
ATOM 590 O O . LEU A 1 75 ? -9.294 3.664 14.803 1.00 97.88 75 LEU A O 1
ATOM 594 N N . ILE A 1 76 ? -10.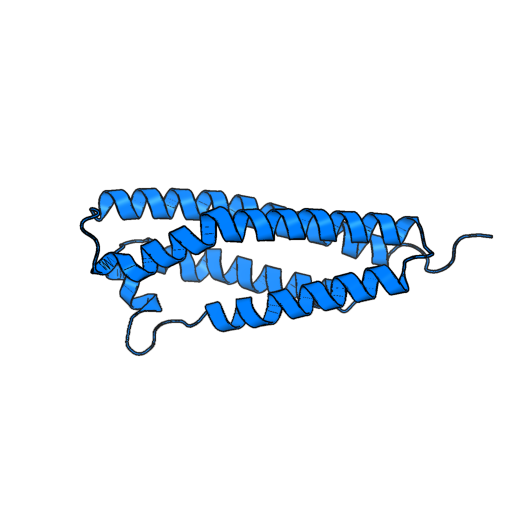925 2.399 15.684 1.00 98.25 76 ILE A N 1
ATOM 595 C CA . ILE A 1 76 ? -11.132 1.587 14.473 1.00 98.25 76 ILE A CA 1
ATOM 596 C C . ILE A 1 76 ? -11.586 2.460 13.292 1.00 98.25 76 ILE A C 1
ATOM 598 O O . ILE A 1 76 ? -11.084 2.295 12.183 1.00 98.25 76 ILE A O 1
ATOM 602 N N . LEU A 1 77 ? -12.500 3.412 13.520 1.00 98.50 77 LEU A N 1
ATOM 603 C CA . LEU A 1 77 ? -12.963 4.338 12.482 1.00 98.50 77 LEU A CA 1
ATOM 604 C C . LEU A 1 77 ? -11.828 5.204 11.925 1.00 98.50 77 LEU A C 1
ATOM 606 O O . LEU A 1 77 ? -11.766 5.385 10.713 1.00 98.50 77 LEU A O 1
ATOM 610 N N . ILE A 1 78 ? -10.918 5.693 12.775 1.00 98.44 78 ILE A N 1
ATOM 611 C CA . ILE A 1 78 ? -9.741 6.454 12.323 1.00 98.44 78 ILE A CA 1
ATOM 612 C C . ILE A 1 78 ? -8.911 5.614 11.345 1.00 98.44 78 ILE A C 1
ATOM 614 O O . ILE A 1 78 ? -8.601 6.082 10.250 1.00 98.44 78 ILE A O 1
ATOM 618 N N . SER A 1 79 ? -8.606 4.360 11.693 1.00 98.44 79 SER A N 1
ATOM 619 C CA . SER A 1 79 ? -7.863 3.456 10.806 1.00 98.44 79 SER A CA 1
ATOM 620 C C . SER A 1 79 ? -8.597 3.186 9.492 1.00 98.44 79 SER A C 1
ATOM 622 O O . SER A 1 79 ? -7.971 3.205 8.436 1.00 98.44 79 SER A O 1
ATOM 624 N N . ILE A 1 80 ? -9.921 2.992 9.526 1.00 98.62 80 ILE 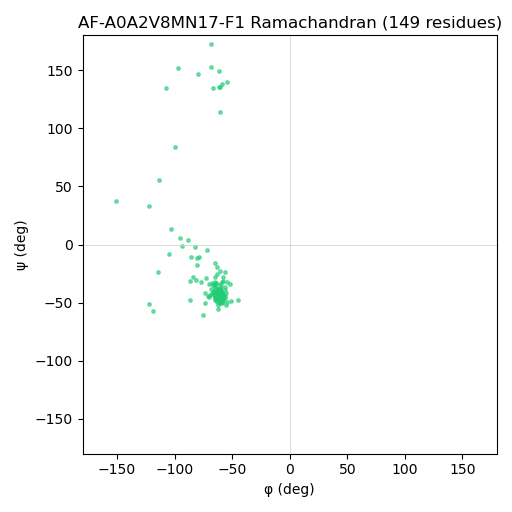A N 1
ATOM 625 C CA . ILE A 1 80 ? -10.734 2.801 8.313 1.00 98.62 80 ILE A CA 1
ATOM 626 C C . ILE A 1 80 ? -10.675 4.036 7.407 1.00 98.62 80 ILE A C 1
ATOM 628 O O . ILE A 1 80 ? -10.494 3.890 6.201 1.00 98.62 80 ILE A O 1
ATOM 632 N N . VAL A 1 81 ? -10.797 5.244 7.963 1.00 98.56 81 VAL A N 1
ATOM 633 C CA . VAL A 1 81 ? -10.750 6.495 7.187 1.00 98.56 81 VAL A CA 1
ATOM 634 C C . VAL A 1 81 ? -9.379 6.692 6.543 1.00 98.56 81 VAL A C 1
ATOM 636 O O . VAL A 1 81 ? -9.305 6.988 5.350 1.00 98.56 81 VAL A O 1
ATOM 639 N N . LEU A 1 82 ? -8.295 6.478 7.296 1.00 98.38 82 LEU A N 1
ATOM 640 C CA . LEU A 1 82 ? -6.934 6.550 6.757 1.00 98.38 82 LEU A CA 1
ATOM 641 C C . LEU A 1 82 ? -6.727 5.529 5.636 1.00 98.38 82 LEU A C 1
ATOM 643 O O . LEU A 1 82 ? -6.191 5.868 4.581 1.00 98.38 82 LEU A O 1
ATOM 647 N N . TYR A 1 83 ? -7.208 4.300 5.828 1.00 98.50 83 TYR A N 1
ATOM 648 C CA . TYR A 1 83 ? -7.109 3.264 4.809 1.00 98.50 83 TYR A CA 1
ATOM 649 C C . TYR A 1 83 ? -7.885 3.617 3.543 1.00 98.50 83 TYR A C 1
ATOM 651 O O . TYR A 1 83 ? -7.359 3.492 2.440 1.00 98.50 83 TYR A O 1
ATOM 659 N N . ALA A 1 84 ? -9.117 4.105 3.691 1.00 98.50 84 ALA A N 1
ATOM 660 C CA . ALA A 1 84 ? -9.949 4.520 2.571 1.00 98.50 84 ALA A CA 1
ATOM 661 C C . ALA A 1 84 ? -9.293 5.657 1.774 1.00 98.50 84 ALA A C 1
ATOM 663 O O . ALA A 1 84 ? -9.248 5.592 0.547 1.00 98.50 84 ALA A O 1
ATOM 664 N N . ALA A 1 85 ? -8.709 6.652 2.449 1.00 98.12 85 ALA A N 1
ATOM 665 C CA . ALA A 1 85 ? -7.957 7.719 1.789 1.00 98.12 85 ALA A CA 1
ATOM 666 C C . ALA A 1 85 ? -6.760 7.168 0.990 1.00 98.12 85 ALA A C 1
ATOM 668 O O . ALA A 1 85 ? -6.522 7.574 -0.154 1.00 98.12 85 ALA A O 1
ATOM 669 N N . VAL A 1 86 ? -6.035 6.192 1.548 1.00 98.19 86 VAL A N 1
ATOM 670 C CA . VAL A 1 86 ? -4.956 5.500 0.831 1.00 98.19 86 VAL A CA 1
ATOM 671 C C . VAL A 1 86 ? -5.491 4.724 -0.374 1.00 98.19 86 VAL A C 1
ATOM 673 O O . VAL A 1 86 ? -4.885 4.793 -1.439 1.00 98.19 86 VAL A O 1
ATOM 676 N N . LEU A 1 87 ? -6.619 4.019 -0.270 1.00 97.88 87 LEU A N 1
ATOM 677 C CA . LEU A 1 87 ? -7.205 3.287 -1.401 1.00 97.88 87 LEU A CA 1
ATOM 678 C C . LEU A 1 87 ? -7.657 4.224 -2.528 1.00 97.88 87 LEU A C 1
ATOM 680 O O . LEU A 1 87 ? -7.389 3.943 -3.697 1.00 97.88 87 LEU A O 1
ATOM 684 N N . VAL A 1 88 ? -8.277 5.357 -2.191 1.00 98.31 88 VAL A N 1
ATOM 685 C CA . VAL A 1 88 ? -8.692 6.374 -3.169 1.00 98.31 88 VAL A CA 1
ATOM 686 C C . VAL A 1 88 ? -7.475 6.944 -3.896 1.00 98.31 88 VAL A C 1
ATOM 688 O O . VAL A 1 88 ? -7.413 6.899 -5.122 1.00 98.31 88 VAL A O 1
ATOM 691 N N . THR A 1 89 ? -6.464 7.409 -3.159 1.00 97.69 89 THR A N 1
ATOM 692 C CA . THR A 1 89 ? -5.232 7.945 -3.769 1.00 97.69 89 THR A CA 1
ATOM 693 C C . THR A 1 89 ? -4.481 6.886 -4.581 1.00 97.69 89 THR A C 1
ATOM 695 O O . THR A 1 89 ? -3.995 7.178 -5.674 1.00 97.69 89 THR A O 1
ATOM 698 N N . THR A 1 90 ? -4.447 5.636 -4.103 1.00 97.31 90 THR A N 1
ATOM 699 C CA . THR A 1 90 ? -3.885 4.484 -4.832 1.00 97.31 90 THR A CA 1
ATOM 700 C C . THR A 1 90 ? -4.585 4.289 -6.172 1.00 97.31 90 THR A C 1
ATOM 702 O O . THR A 1 90 ? -3.918 4.160 -7.194 1.00 97.31 90 THR A O 1
ATOM 705 N N . SER A 1 91 ? -5.915 4.331 -6.177 1.00 97.19 91 SER A N 1
ATOM 706 C CA . SER A 1 91 ? -6.724 4.110 -7.377 1.00 97.19 91 SER A CA 1
ATOM 707 C C . SER A 1 91 ? -6.585 5.237 -8.399 1.00 97.19 91 SER A C 1
ATOM 709 O O . SER A 1 91 ? -6.538 4.970 -9.594 1.00 97.19 91 SER A O 1
ATOM 711 N N . LEU A 1 92 ? -6.495 6.487 -7.938 1.00 98.00 92 LEU A N 1
ATOM 712 C CA . LEU A 1 92 ? -6.467 7.661 -8.814 1.00 98.00 92 LEU A CA 1
ATOM 713 C C . LEU A 1 92 ? -5.090 7.956 -9.421 1.00 98.00 92 LEU A C 1
ATOM 715 O O . LEU A 1 92 ? -5.026 8.498 -10.518 1.00 98.00 92 LEU A O 1
ATOM 719 N N . TYR A 1 93 ? -3.999 7.630 -8.723 1.00 98.25 93 TYR A N 1
ATOM 720 C CA . TYR A 1 93 ? -2.641 7.976 -9.167 1.00 98.25 93 TYR A CA 1
ATOM 721 C C . TYR A 1 93 ? -1.729 6.756 -9.318 1.00 98.25 93 TYR A C 1
ATOM 723 O O . TYR A 1 93 ? -1.109 6.561 -10.362 1.00 98.25 93 TYR A O 1
ATOM 731 N N . PHE A 1 94 ? -1.651 5.905 -8.293 1.00 97.88 94 PHE A N 1
ATOM 732 C CA . PHE A 1 94 ? -0.636 4.851 -8.257 1.00 97.88 94 PHE A CA 1
ATOM 733 C C . PHE A 1 94 ? -0.937 3.701 -9.221 1.00 97.88 94 PHE A C 1
ATOM 735 O O . PHE A 1 94 ? -0.013 3.238 -9.886 1.00 97.88 94 PHE A O 1
ATOM 742 N N . LEU A 1 95 ? -2.195 3.253 -9.322 1.00 97.00 95 LEU A N 1
ATOM 743 C CA . LEU A 1 95 ? -2.586 2.198 -10.264 1.00 97.00 95 LEU A CA 1
ATOM 744 C C . LEU A 1 95 ? -2.427 2.634 -11.734 1.00 97.00 95 LEU A C 1
ATOM 746 O O . LEU A 1 95 ? -1.832 1.866 -12.495 1.00 97.00 95 LEU A O 1
ATOM 750 N N . PRO A 1 96 ? -2.872 3.839 -12.153 1.00 98.25 96 PRO A N 1
ATOM 751 C CA . PRO A 1 96 ? -2.614 4.328 -13.506 1.00 98.25 96 PRO A CA 1
ATOM 752 C C . PRO A 1 96 ? -1.124 4.402 -13.853 1.00 98.25 96 PRO A C 1
ATOM 754 O O . PRO A 1 96 ? -0.728 3.927 -14.915 1.00 98.25 96 PRO A O 1
ATOM 757 N N . GLU A 1 97 ? -0.282 4.922 -12.954 1.00 98.00 97 GLU A N 1
ATOM 758 C CA . GLU A 1 97 ? 1.166 4.981 -13.196 1.00 98.00 97 GLU A CA 1
ATOM 759 C C . GLU A 1 97 ? 1.802 3.588 -13.272 1.00 98.00 97 GLU A C 1
ATOM 761 O O . GLU A 1 97 ? 2.607 3.343 -14.164 1.00 98.00 97 GLU A O 1
ATOM 766 N N . LEU A 1 98 ? 1.408 2.637 -12.416 1.00 96.94 98 LEU A N 1
ATOM 767 C CA . LEU A 1 98 ? 1.897 1.254 -12.513 1.00 96.94 98 LEU A CA 1
ATOM 768 C C . LEU A 1 98 ? 1.527 0.603 -13.851 1.00 96.94 98 LEU A C 1
ATOM 770 O O . LEU A 1 98 ? 2.348 -0.101 -14.440 1.00 96.94 98 LEU A O 1
ATOM 774 N N . SER A 1 99 ? 0.317 0.869 -14.352 1.00 97.00 99 SER A N 1
ATOM 775 C CA . SER A 1 99 ? -0.101 0.441 -15.689 1.00 97.00 99 SER A CA 1
ATOM 776 C C . SER A 1 99 ? 0.753 1.097 -16.779 1.00 97.00 99 SER A C 1
ATOM 778 O O . SER A 1 99 ? 1.211 0.423 -17.702 1.00 97.00 99 SER A O 1
ATOM 780 N N . ALA A 1 100 ? 1.043 2.395 -16.656 1.00 98.06 100 ALA A N 1
ATOM 781 C CA . ALA A 1 100 ? 1.915 3.105 -17.587 1.00 98.06 100 ALA A CA 1
ATOM 782 C C . ALA A 1 100 ? 3.346 2.534 -17.588 1.00 98.06 100 ALA A C 1
ATOM 784 O O . ALA A 1 100 ? 3.904 2.305 -18.658 1.00 98.06 100 ALA A O 1
ATOM 785 N N . PHE A 1 101 ? 3.913 2.229 -16.416 1.00 98.00 101 PHE A N 1
ATOM 786 C CA . PHE A 1 101 ? 5.229 1.592 -16.291 1.00 98.00 101 PHE A CA 1
ATOM 787 C C . PHE A 1 101 ? 5.252 0.207 -16.926 1.00 98.00 101 PHE A C 1
ATOM 789 O O . PHE A 1 101 ? 6.182 -0.111 -17.670 1.00 98.00 101 PHE A O 1
ATOM 796 N N . ARG A 1 102 ? 4.198 -0.589 -16.713 1.00 97.06 102 ARG A N 1
ATOM 797 C CA . ARG A 1 102 ? 4.077 -1.914 -17.325 1.00 97.06 102 ARG A CA 1
ATOM 798 C C . ARG A 1 102 ? 4.061 -1.821 -18.849 1.00 97.06 102 ARG A C 1
ATOM 800 O O . ARG A 1 102 ? 4.679 -2.640 -19.517 1.00 97.06 102 ARG A O 1
ATOM 807 N N . ASN A 1 103 ? 3.406 -0.801 -19.392 1.00 97.56 103 ASN A N 1
ATOM 808 C CA . ASN A 1 103 ? 3.303 -0.568 -20.831 1.00 97.56 103 ASN A CA 1
ATOM 809 C C . ASN A 1 103 ? 4.459 0.270 -21.409 1.00 97.56 103 ASN A C 1
ATOM 811 O O . ASN A 1 103 ? 4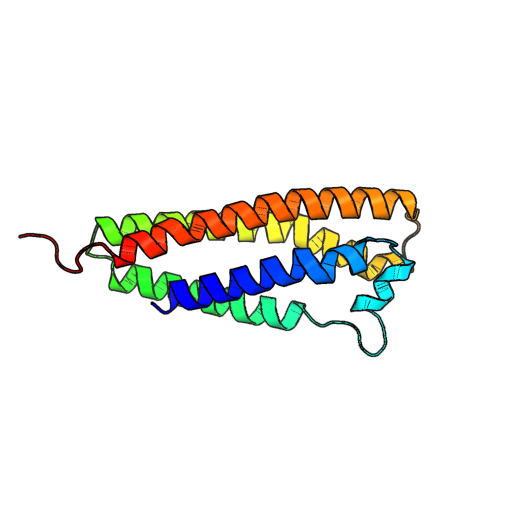.460 0.568 -22.604 1.00 97.56 103 ASN A O 1
ATOM 815 N N . SER A 1 104 ? 5.461 0.627 -20.598 1.00 97.88 104 SER A N 1
ATOM 816 C CA . SER A 1 104 ? 6.586 1.465 -21.029 1.00 97.88 104 SER A CA 1
ATOM 817 C C . SER A 1 104 ? 7.347 0.955 -22.265 1.00 97.88 104 SER A C 1
ATOM 819 O O . SER A 1 104 ? 7.753 1.815 -23.047 1.00 97.88 104 SER A O 1
ATOM 821 N N . PRO A 1 105 ? 7.498 -0.364 -22.541 1.00 97.12 105 PRO A N 1
ATOM 822 C CA . PRO A 1 105 ? 8.183 -0.825 -23.756 1.00 97.12 105 PRO A CA 1
ATOM 823 C C . PRO A 1 105 ? 7.497 -0.428 -25.069 1.00 97.12 105 PRO A C 1
ATOM 825 O O . PRO A 1 105 ? 8.162 -0.341 -26.094 1.00 97.12 105 PRO A O 1
ATOM 828 N N . GLY A 1 106 ? 6.181 -0.193 -25.047 1.00 95.25 106 GLY A N 1
ATOM 829 C CA . GLY A 1 106 ? 5.401 0.243 -26.211 1.00 95.25 106 GLY A CA 1
ATOM 830 C C . GLY A 1 106 ? 5.207 1.759 -26.299 1.00 95.25 106 GLY A C 1
ATOM 831 O O . GLY A 1 106 ? 4.434 2.226 -27.130 1.00 95.25 106 GLY A O 1
ATOM 832 N N . SER A 1 107 ? 5.845 2.529 -25.416 1.00 96.31 107 SER A N 1
ATOM 833 C CA . SER A 1 107 ? 5.669 3.978 -25.316 1.00 96.31 107 SER A CA 1
ATOM 834 C C . SER A 1 107 ? 6.762 4.748 -26.062 1.00 96.31 107 SER A C 1
ATOM 836 O O . SER A 1 107 ? 7.902 4.303 -26.140 1.00 96.31 107 SER A O 1
ATOM 838 N N . ALA A 1 108 ? 6.433 5.953 -26.537 1.00 96.00 108 ALA A N 1
ATOM 839 C CA . ALA A 1 108 ? 7.398 6.913 -27.087 1.00 96.00 108 ALA A CA 1
ATOM 840 C C . ALA A 1 108 ? 8.123 7.748 -26.005 1.00 96.00 108 ALA A C 1
ATOM 842 O O . ALA A 1 108 ? 8.965 8.585 -26.325 1.00 96.00 108 ALA A O 1
ATOM 843 N N . VAL A 1 109 ? 7.784 7.550 -24.726 1.00 97.00 109 VAL A N 1
ATOM 844 C CA . VAL A 1 109 ? 8.392 8.257 -23.588 1.00 97.00 109 VAL A CA 1
ATOM 845 C C . VAL A 1 109 ? 9.864 7.865 -23.434 1.00 97.00 109 VAL A C 1
ATOM 847 O O . VAL A 1 109 ? 10.215 6.684 -23.458 1.00 97.00 109 VAL A O 1
ATOM 850 N N . SER A 1 110 ? 10.727 8.863 -23.234 1.00 97.88 110 SER A N 1
ATOM 851 C CA . SER A 1 110 ? 12.171 8.645 -23.105 1.00 97.88 110 SER A CA 1
ATOM 852 C C . SER A 1 110 ? 12.543 7.909 -21.803 1.00 97.88 110 SER A C 1
ATOM 854 O O . SER A 1 110 ? 11.868 8.080 -20.784 1.00 97.88 110 SER A O 1
ATOM 856 N N . PRO A 1 111 ? 13.660 7.154 -21.769 1.00 97.56 111 PRO A N 1
ATOM 857 C CA . PRO A 1 111 ? 14.137 6.517 -20.537 1.00 97.56 111 PRO A CA 1
ATOM 858 C C . PRO A 1 111 ? 14.375 7.504 -19.381 1.00 97.56 111 PRO A C 1
ATOM 860 O O . PRO A 1 111 ? 14.078 7.198 -18.229 1.00 97.56 111 PRO A O 1
ATOM 863 N N . ALA A 1 112 ? 14.862 8.714 -19.679 1.00 97.94 112 ALA A N 1
ATOM 864 C CA . ALA A 1 112 ? 15.091 9.749 -18.670 1.00 97.94 112 ALA A CA 1
ATOM 865 C C . ALA A 1 112 ? 13.779 10.235 -18.029 1.00 97.94 112 ALA A C 1
ATOM 867 O O . ALA A 1 112 ? 13.705 10.425 -16.813 1.00 97.94 112 ALA A O 1
ATOM 868 N N . GLU A 1 113 ? 12.725 10.394 -18.831 1.00 98.25 113 GLU A N 1
ATOM 869 C CA . GLU A 1 113 ? 11.402 10.755 -18.327 1.00 98.25 113 GLU A CA 1
ATOM 870 C C . GLU A 1 113 ? 10.790 9.621 -17.496 1.00 98.25 113 GLU A C 1
ATOM 872 O O . GLU A 1 113 ? 10.247 9.873 -16.417 1.00 98.25 113 GLU A O 1
ATOM 877 N N . TRP A 1 114 ? 10.932 8.367 -17.937 1.00 98.38 114 TRP A N 1
ATOM 878 C CA . TRP A 1 114 ? 10.489 7.218 -17.151 1.00 98.38 114 TRP A CA 1
ATOM 879 C C . TRP A 1 114 ? 11.185 7.125 -15.800 1.00 98.38 114 TRP A C 1
ATOM 881 O O . TRP A 1 114 ? 10.520 6.903 -14.788 1.00 98.38 114 TRP A O 1
ATOM 891 N N . PHE A 1 115 ? 12.497 7.351 -15.766 1.00 97.94 115 PHE A N 1
ATOM 892 C CA . PHE A 1 115 ? 13.252 7.389 -14.522 1.00 97.94 115 PHE A CA 1
ATOM 893 C C . PHE A 1 115 ? 12.719 8.479 -13.581 1.00 97.94 115 PHE A C 1
ATOM 895 O O . PHE A 1 115 ? 12.422 8.203 -12.419 1.00 97.94 115 PHE A O 1
ATOM 902 N N . ALA A 1 116 ? 12.501 9.700 -14.082 1.00 98.38 116 ALA A N 1
ATOM 903 C CA . ALA A 1 116 ? 11.961 10.800 -13.281 1.00 98.38 116 ALA A CA 1
ATOM 904 C C . ALA A 1 116 ? 10.557 10.496 -12.722 1.00 98.38 116 ALA A C 1
ATOM 906 O O . ALA A 1 116 ? 10.278 10.762 -11.546 1.00 98.38 116 ALA A O 1
ATOM 907 N N . ARG A 1 117 ? 9.675 9.900 -13.537 1.00 98.31 117 ARG A N 1
ATOM 908 C CA . ARG A 1 117 ? 8.345 9.446 -13.099 1.00 98.31 117 ARG A CA 1
ATOM 909 C C . ARG A 1 117 ? 8.443 8.351 -12.043 1.00 98.31 117 ARG A C 1
ATOM 911 O O . ARG A 1 117 ? 7.763 8.446 -11.023 1.00 98.31 117 ARG A O 1
ATOM 918 N N . GLY A 1 118 ? 9.321 7.369 -12.245 1.00 98.06 118 GLY A N 1
ATOM 919 C CA . GLY A 1 118 ? 9.585 6.289 -11.296 1.00 98.06 118 GLY A CA 1
ATOM 920 C C . GLY A 1 118 ? 10.056 6.809 -9.937 1.00 98.06 118 GLY A C 1
ATOM 921 O O . GLY A 1 118 ? 9.483 6.443 -8.912 1.00 98.06 118 GLY A O 1
ATOM 922 N N . GLN A 1 119 ? 11.012 7.744 -9.914 1.00 97.62 119 GLN A N 1
ATOM 923 C CA . GLN A 1 119 ? 11.497 8.363 -8.672 1.00 97.62 119 GLN A CA 1
ATOM 924 C C . GLN A 1 119 ? 10.392 9.131 -7.938 1.00 97.62 119 GLN A C 1
ATOM 926 O O . GLN A 1 119 ? 10.208 8.970 -6.728 1.00 97.62 119 GLN A O 1
ATOM 931 N N . ARG A 1 120 ? 9.597 9.927 -8.667 1.00 98.44 120 ARG A N 1
ATOM 932 C CA . ARG A 1 120 ? 8.445 10.633 -8.087 1.00 98.44 120 ARG A CA 1
ATOM 933 C C . ARG A 1 120 ? 7.430 9.651 -7.510 1.00 98.44 120 ARG A C 1
ATOM 935 O O . ARG A 1 120 ? 6.967 9.834 -6.385 1.00 98.44 120 ARG A O 1
ATOM 942 N N . TRP A 1 121 ? 7.086 8.616 -8.270 1.00 98.50 121 TRP A N 1
ATOM 943 C CA . TRP A 1 121 ? 6.155 7.577 -7.847 1.00 98.50 121 TRP A CA 1
ATOM 944 C C . TRP A 1 121 ? 6.648 6.868 -6.584 1.00 98.50 121 TRP A C 1
ATOM 946 O O . TRP A 1 121 ? 5.880 6.713 -5.635 1.00 98.50 121 TRP A O 1
ATOM 956 N N . GLN A 1 122 ? 7.933 6.509 -6.522 1.00 97.06 122 GLN A N 1
ATOM 957 C CA . GLN A 1 122 ? 8.519 5.817 -5.377 1.00 97.06 122 GLN A CA 1
ATOM 958 C C . GLN A 1 122 ? 8.528 6.698 -4.125 1.00 97.06 122 GLN A C 1
ATOM 960 O O . GLN A 1 122 ? 8.127 6.238 -3.055 1.00 97.06 122 GLN A O 1
ATOM 965 N N . HIS A 1 123 ? 8.895 7.975 -4.259 1.00 97.19 123 HIS A N 1
ATOM 966 C CA . HIS A 1 123 ? 8.853 8.935 -3.156 1.00 97.19 123 HIS A CA 1
ATOM 967 C C . HIS A 1 123 ? 7.431 9.109 -2.601 1.00 97.19 123 HIS A C 1
ATOM 969 O O . HIS A 1 123 ? 7.194 8.943 -1.402 1.00 97.19 123 HIS A O 1
ATOM 975 N N . LEU A 1 124 ? 6.453 9.358 -3.478 1.00 98.25 124 LEU A N 1
ATOM 976 C CA . LEU A 1 124 ? 5.050 9.485 -3.077 1.00 98.25 124 LEU A CA 1
ATOM 977 C C . LEU A 1 124 ? 4.500 8.175 -2.501 1.00 98.25 124 LEU A C 1
ATOM 979 O O . LEU A 1 124 ? 3.697 8.197 -1.567 1.00 98.25 124 LEU A O 1
ATOM 983 N N . SER A 1 125 ? 4.937 7.022 -3.014 1.00 97.69 125 SER A N 1
ATOM 984 C CA . SER A 1 125 ? 4.480 5.742 -2.485 1.00 97.69 125 SER A CA 1
ATOM 985 C C . SER A 1 125 ? 5.093 5.434 -1.122 1.00 97.69 125 SER A C 1
ATOM 987 O O . SER A 1 125 ? 4.445 4.725 -0.356 1.00 97.69 125 SER A O 1
ATOM 989 N N . TRP A 1 126 ? 6.294 5.926 -0.804 1.00 96.81 126 TRP A N 1
ATOM 990 C CA . TRP A 1 126 ? 6.845 5.855 0.553 1.00 96.81 126 TRP A CA 1
ATOM 991 C C . TRP A 1 126 ? 6.016 6.689 1.526 1.00 96.81 126 TRP A C 1
ATOM 993 O O . TRP A 1 126 ? 5.652 6.187 2.587 1.00 96.81 126 TRP A O 1
ATOM 1003 N N . LEU A 1 127 ? 5.640 7.915 1.145 1.00 97.56 127 LEU A N 1
ATOM 1004 C CA . LEU A 1 127 ? 4.755 8.758 1.956 1.00 97.56 127 LEU A CA 1
ATOM 1005 C C . LEU A 1 127 ? 3.405 8.070 2.204 1.00 97.56 127 LEU A C 1
ATOM 1007 O O . LEU A 1 127 ? 2.949 7.971 3.343 1.00 97.56 127 LEU A O 1
ATOM 1011 N N . ARG A 1 128 ? 2.798 7.516 1.149 1.00 97.62 128 ARG A N 1
ATOM 1012 C CA . ARG A 1 128 ? 1.580 6.700 1.251 1.00 97.62 128 ARG A CA 1
ATOM 1013 C C . ARG A 1 128 ? 1.778 5.490 2.171 1.00 97.62 128 ARG A C 1
ATOM 1015 O O . ARG A 1 128 ? 0.906 5.187 2.980 1.00 97.62 128 ARG A O 1
ATOM 1022 N N . GLY A 1 129 ? 2.921 4.813 2.070 1.00 97.38 129 GLY A N 1
ATOM 1023 C CA . GLY A 1 129 ? 3.297 3.710 2.952 1.00 97.38 129 GLY A CA 1
ATOM 1024 C C . GLY A 1 129 ? 3.391 4.143 4.417 1.00 97.38 129 GLY A C 1
ATOM 1025 O O . GLY A 1 129 ? 2.830 3.481 5.281 1.00 97.38 129 GLY A O 1
ATOM 1026 N N . ALA A 1 130 ? 4.004 5.290 4.712 1.00 97.69 130 ALA A N 1
ATOM 1027 C CA . ALA A 1 130 ? 4.083 5.829 6.070 1.00 97.69 130 ALA A CA 1
ATOM 1028 C C . ALA A 1 130 ? 2.692 6.089 6.674 1.00 97.69 130 ALA A C 1
ATOM 1030 O O . ALA A 1 130 ? 2.452 5.747 7.832 1.00 97.69 130 ALA A O 1
ATOM 1031 N N . VAL A 1 131 ? 1.743 6.603 5.880 1.00 97.81 131 VAL A N 1
ATOM 1032 C CA . VAL A 1 131 ? 0.337 6.741 6.305 1.00 97.81 131 VAL A CA 1
ATOM 1033 C C . VAL A 1 131 ? -0.271 5.382 6.665 1.00 97.81 131 VAL A C 1
ATOM 1035 O O . VAL A 1 131 ? -0.996 5.287 7.653 1.00 97.81 131 VAL A O 1
ATOM 1038 N N . MET A 1 132 ? 0.059 4.317 5.927 1.00 98.06 132 MET A N 1
ATOM 1039 C CA . MET A 1 132 ? -0.385 2.957 6.254 1.00 98.06 132 MET A CA 1
ATOM 1040 C C . MET A 1 132 ? 0.184 2.450 7.584 1.00 98.06 132 MET A C 1
ATOM 1042 O O . MET A 1 132 ? -0.563 1.855 8.359 1.00 98.06 132 MET A O 1
ATOM 1046 N N . TYR A 1 133 ? 1.459 2.712 7.887 1.00 98.06 133 TYR A N 1
ATOM 1047 C CA . TYR A 1 133 ? 2.045 2.371 9.192 1.00 98.06 133 TYR A CA 1
ATOM 1048 C C . TYR A 1 133 ? 1.367 3.139 10.333 1.00 98.06 133 TYR A C 1
ATOM 1050 O O . TYR A 1 133 ? 0.977 2.553 11.340 1.00 98.06 133 TYR A O 1
ATOM 1058 N N . ILE A 1 134 ? 1.153 4.446 10.156 1.00 98.25 134 ILE A N 1
ATOM 1059 C CA . ILE A 1 134 ? 0.446 5.280 11.140 1.00 98.25 134 ILE A CA 1
ATOM 1060 C C . ILE A 1 134 ? -0.992 4.782 11.338 1.00 98.25 134 ILE A C 1
ATOM 1062 O O . ILE A 1 134 ? -1.486 4.754 12.465 1.00 98.25 134 ILE A O 1
ATOM 1066 N N . GLY A 1 135 ? -1.653 4.348 10.262 1.00 97.69 135 GLY A N 1
ATOM 1067 C CA . GLY A 1 135 ? -3.017 3.826 10.287 1.00 97.69 135 GLY A CA 1
ATOM 1068 C C . GLY A 1 135 ? -3.197 2.544 11.103 1.00 97.69 135 GLY A C 1
ATOM 1069 O O . GLY A 1 135 ? -4.314 2.274 11.545 1.00 97.69 135 GLY A O 1
ATOM 1070 N N . GLU A 1 136 ? -2.129 1.791 11.379 1.00 97.56 136 GLU A N 1
ATOM 1071 C CA . GLU A 1 136 ? -2.191 0.609 12.245 1.00 97.56 136 GLU A CA 1
ATOM 1072 C C . GLU A 1 136 ? -2.247 0.973 13.737 1.00 97.56 136 GLU A C 1
ATOM 1074 O O . GLU A 1 136 ? -2.898 0.284 14.528 1.00 97.56 136 GLU A O 1
ATOM 1079 N N . LEU A 1 137 ? -1.614 2.083 14.138 1.00 97.81 137 LEU A N 1
ATOM 1080 C CA . LEU A 1 137 ? -1.468 2.459 15.549 1.00 97.81 137 LEU A CA 1
ATOM 1081 C C . LEU A 1 137 ? -2.812 2.557 16.295 1.00 97.81 137 LEU A C 1
ATOM 1083 O O . LEU A 1 137 ? -2.913 2.007 17.396 1.00 97.81 137 LEU A O 1
ATOM 1087 N N . PRO A 1 138 ? -3.881 3.172 15.745 1.00 97.81 138 PRO A N 1
ATOM 1088 C CA . PRO A 1 138 ? -5.180 3.183 16.410 1.00 97.81 138 PRO A CA 1
ATOM 1089 C C . PRO A 1 138 ? -5.760 1.777 16.625 1.00 97.81 138 PRO A C 1
ATOM 1091 O O . PRO A 1 138 ? -6.383 1.544 17.661 1.00 97.81 138 PRO A O 1
ATOM 1094 N N . LEU A 1 139 ? -5.528 0.818 15.717 1.00 96.56 139 LEU A N 1
ATOM 1095 C CA . LEU A 1 139 ? -5.976 -0.570 15.900 1.00 96.56 139 LEU A CA 1
ATOM 1096 C C . LEU A 1 139 ? -5.244 -1.242 17.065 1.00 96.56 139 LEU A C 1
ATOM 1098 O O . LEU A 1 139 ? -5.883 -1.910 17.884 1.00 96.56 139 LEU A O 1
ATOM 1102 N N . LEU A 1 140 ? -3.931 -1.027 17.176 1.00 96.50 140 LEU A N 1
ATOM 1103 C CA . LEU A 1 140 ? -3.129 -1.512 18.303 1.00 96.50 140 LEU A CA 1
ATOM 1104 C C . LEU A 1 140 ? -3.610 -0.895 19.624 1.00 96.50 140 LEU A C 1
ATOM 1106 O O . LEU A 1 140 ? -3.852 -1.612 20.596 1.00 96.50 140 LEU A O 1
ATOM 1110 N N . PHE A 1 141 ? -3.867 0.416 19.653 1.00 96.00 141 PHE A N 1
ATOM 1111 C CA . PHE A 1 141 ? -4.440 1.071 20.831 1.00 96.00 141 PHE A CA 1
ATOM 1112 C C . PHE A 1 141 ? -5.861 0.597 21.148 1.00 96.00 141 PHE A C 1
ATOM 1114 O O . PHE A 1 141 ? -6.234 0.533 22.316 1.00 96.00 141 PHE A O 1
ATOM 1121 N N . ALA A 1 142 ? -6.674 0.236 20.153 1.00 93.81 142 ALA A N 1
ATOM 1122 C CA . ALA A 1 142 ? -8.012 -0.295 20.398 1.00 93.81 142 ALA A CA 1
ATOM 1123 C C . ALA A 1 142 ? -7.957 -1.634 21.154 1.00 93.81 142 ALA A C 1
ATOM 1125 O O . ALA A 1 142 ? -8.825 -1.901 21.989 1.00 93.81 142 ALA A O 1
ATOM 1126 N N . MET A 1 143 ? -6.920 -2.446 20.918 1.00 90.38 143 MET A N 1
ATOM 1127 C CA . MET A 1 143 ? -6.705 -3.712 21.623 1.00 90.38 143 MET A CA 1
ATOM 1128 C C . MET A 1 143 ? -6.430 -3.512 23.118 1.00 90.38 143 MET A C 1
ATOM 1130 O O . MET A 1 143 ? -6.930 -4.292 23.928 1.00 90.38 143 MET A O 1
ATOM 1134 N N . SER A 1 144 ? -5.702 -2.457 23.496 1.00 89.94 144 SER A N 1
ATOM 1135 C CA . SER A 1 144 ? -5.369 -2.180 24.900 1.00 89.94 144 SER A CA 1
ATOM 1136 C C . SER A 1 144 ? -6.515 -1.547 25.699 1.00 89.94 144 SER A C 1
ATOM 1138 O O . SER A 1 144 ? -6.451 -1.475 26.927 1.00 89.94 144 SER A O 1
ATOM 1140 N N . ARG A 1 145 ? -7.598 -1.098 25.046 1.00 88.44 145 ARG A N 1
ATOM 1141 C CA . ARG A 1 145 ? -8.786 -0.569 25.743 1.00 88.44 145 ARG A CA 1
ATOM 1142 C C . ARG A 1 145 ? -9.677 -1.704 26.259 1.00 88.44 145 ARG A C 1
ATOM 1144 O O . ARG A 1 145 ? -9.805 -2.702 25.559 1.00 88.44 145 ARG A O 1
ATOM 1151 N N . PRO A 1 146 ? -10.369 -1.560 27.403 1.00 83.00 146 PRO A N 1
ATOM 1152 C CA . PRO A 1 146 ? -11.305 -2.573 27.904 1.00 83.00 146 PRO A CA 1
ATOM 1153 C C . PRO A 1 146 ? -12.479 -2.840 26.949 1.00 83.00 146 PRO A C 1
ATOM 1155 O O . PRO A 1 146 ? -12.944 -1.938 26.253 1.00 83.00 146 PRO A O 1
ATOM 1158 N N . ALA A 1 147 ? -12.990 -4.075 26.950 1.00 75.50 147 ALA A N 1
ATOM 1159 C CA . ALA A 1 147 ? -14.155 -4.475 26.151 1.00 75.50 147 ALA A CA 1
ATOM 1160 C C . ALA A 1 147 ? -15.505 -4.073 26.780 1.00 75.50 147 ALA A C 1
ATOM 1162 O O . ALA A 1 147 ? -16.518 -4.038 26.085 1.00 75.50 147 ALA A O 1
ATOM 1163 N N . ARG A 1 148 ? -15.530 -3.753 28.080 1.00 69.50 148 ARG A N 1
ATOM 1164 C CA . ARG A 1 148 ? -16.705 -3.224 28.789 1.00 69.50 148 ARG A CA 1
ATOM 1165 C C . ARG A 1 148 ? -16.507 -1.744 29.093 1.00 69.50 148 ARG A C 1
ATOM 1167 O O . ARG A 1 148 ? -15.445 -1.347 29.569 1.00 69.50 148 ARG A O 1
ATOM 1174 N N . ALA A 1 149 ? -17.541 -0.941 28.845 1.00 58.00 149 ALA A N 1
ATOM 1175 C CA . ALA A 1 149 ? -17.632 0.379 29.455 1.00 58.00 149 ALA A CA 1
ATOM 1176 C C . ALA A 1 149 ? -17.685 0.192 30.979 1.00 58.00 149 ALA A C 1
ATOM 1178 O O . ALA A 1 149 ? -18.388 -0.706 31.446 1.00 58.00 149 ALA A O 1
ATOM 1179 N N . LYS A 1 150 ? -16.927 0.991 31.741 1.00 54.66 150 LYS A N 1
ATOM 1180 C CA . LYS A 1 150 ? -17.164 1.095 33.186 1.00 54.66 150 LYS A CA 1
ATOM 1181 C C . LYS A 1 150 ? -18.594 1.623 33.339 1.00 54.66 150 LYS A C 1
ATOM 1183 O O . LYS A 1 150 ? -18.880 2.698 32.814 1.00 54.66 150 LYS A O 1
ATOM 1188 N N . THR A 1 151 ? -19.468 0.790 33.897 1.00 46.53 151 THR A N 1
ATOM 1189 C CA . THR A 1 151 ? -20.823 1.158 34.329 1.00 46.53 151 THR A CA 1
ATOM 1190 C C . THR A 1 151 ? -20.750 2.229 35.394 1.00 46.53 151 THR A C 1
ATOM 1192 O O . THR A 1 151 ? -19.849 2.088 36.254 1.00 46.53 151 THR A O 1
#

Secondary structure (DSSP, 8-state):
-HHHHHHHHHHHHHHHIIIIIHHHHTSSTTGGGHHHHSTT---HHHHHHHHHHHHHHHHHHHHHHTTT-HHHHHHHHHHHHHHHHHHHHIIIIIHHHHHHHHTGGG----HHHHHHHHHHHHHHHHHHHHHHHHHHHHHHHHHHS-SS---

Foldseek 3Di:
DQLLVLLVVVLVLLCCCLVPPLCQCLVFPPVSLCCQVPPPHDPSVVVVVPSVVSNVVVLVVQLVLLVVVVLLNVLSVQLVVLVVVLVVCCVPPVVVVVVCSNCRVVDPDDRVVSNVSSVVSSVVSVVSSVSSVVSSVSNVVSVVDDSDDDD